Protein AF-A0AAW2SHS5-F1 (afdb_monomer_lite)

InterPro domains:
  IPR000754 Small ribosomal subunit protein uS9 [PF00380] (29-109)
  IPR014721 Small ribosomal subunit protein uS5 domain 2-type fold, subgroup [G3DSA:3.30.230.10] (14-109)
  IPR020568 Ribosomal protein uS5 domain 2-type superfamily [SSF54211] (25-109)

pLDDT: mean 72.09, std 17.13, range [31.44, 92.94]

Secondary structure (DSSP, 8-state):
---------------SSSS-HHHHHHHHHHHHHHHHHT-TTT------GGGHHHHHHHHHHHHHHH-GGGHHHHHHTTTTS-----HHHHHPPPTT-SSSS-PPP----

Sequence (109 aa):
MRWKKVDARQNLPCPTDYLQATLYAGCSIVKTPLVTIGYESSYDVFLLSWQSRAISNGLGPALLKVSDSHRSPLKQESLPTRDARVDWVVKTKKAGLRKARKHLQHSKR

Foldseek 3Di:
DDDPCPPPPPDDQQCPDDDDPLSVVLVVLQCVVCVLVVNNPPDGDDDDSVCSNVNQLVVLVVVCVVDVVCVVSSVVVVSPDPPPPPVCVQFDADPQAPTSPHHDDDDPD

Organism: Sesamum radiatum (NCBI:txid300843)

Radius of gyration: 21.16 Å; chains: 1; bounding box: 50×60×52 Å

Structure (mmCIF, N/CA/C/O backbone):
data_AF-A0AAW2SHS5-F1
#
_entry.id   AF-A0AAW2SHS5-F1
#
loop_
_atom_site.group_PDB
_atom_site.id
_atom_site.type_symbol
_atom_site.label_atom_id
_atom_site.label_alt_id
_atom_site.label_comp_id
_atom_site.label_asym_id
_atom_site.label_entity_id
_atom_site.label_seq_id
_atom_site.pdbx_PDB_ins_code
_atom_site.Cartn_x
_atom_site.Cartn_y
_atom_site.Cartn_z
_atom_site.occupancy
_atom_site.B_iso_or_equiv
_atom_site.auth_seq_id
_atom_site.auth_comp_id
_atom_site.auth_asym_id
_atom_site.auth_atom_id
_atom_site.pdbx_PDB_model_num
ATOM 1 N N . MET A 1 1 ? 6.039 -46.682 19.450 1.00 47.09 1 MET A N 1
ATOM 2 C CA . MET A 1 1 ? 6.887 -45.478 19.599 1.00 47.09 1 MET A CA 1
ATOM 3 C C . MET A 1 1 ? 7.559 -45.155 18.272 1.00 47.09 1 MET A C 1
ATOM 5 O O . MET A 1 1 ? 8.615 -45.702 17.985 1.00 47.09 1 MET A O 1
ATOM 9 N N . ARG A 1 2 ? 6.947 -44.321 17.423 1.00 36.44 2 ARG A N 1
ATOM 10 C CA . ARG A 1 2 ? 7.641 -43.757 16.258 1.00 36.44 2 ARG A CA 1
ATOM 11 C C . ARG A 1 2 ? 6.883 -42.509 15.757 1.00 36.44 2 ARG A C 1
ATOM 13 O O . ARG A 1 2 ? 5.830 -42.637 15.158 1.00 36.44 2 ARG A O 1
ATOM 20 N N . TRP A 1 3 ? 7.471 -41.339 16.042 1.00 31.44 3 TRP A N 1
ATOM 21 C CA . TRP A 1 3 ? 7.338 -40.050 15.340 1.00 31.44 3 TRP A CA 1
ATOM 22 C C . TRP A 1 3 ? 6.032 -39.266 15.538 1.00 31.44 3 TRP A C 1
ATOM 24 O O . TRP A 1 3 ? 5.173 -39.214 14.665 1.00 31.44 3 TRP A O 1
ATOM 34 N N . LYS A 1 4 ? 5.966 -38.497 16.635 1.00 34.25 4 LYS A N 1
ATOM 35 C CA . LYS A 1 4 ? 5.327 -37.176 16.566 1.00 34.25 4 LYS A CA 1
ATOM 36 C C . LYS A 1 4 ? 6.298 -36.244 15.844 1.00 34.25 4 LYS A C 1
ATOM 38 O O . LYS A 1 4 ? 7.250 -35.753 16.444 1.00 34.25 4 LYS A O 1
ATOM 43 N N . LYS A 1 5 ? 6.077 -36.032 14.549 1.00 38.88 5 LYS A N 1
ATOM 44 C CA . LYS A 1 5 ? 6.669 -34.910 13.822 1.00 38.88 5 LYS A CA 1
ATOM 45 C C . LYS A 1 5 ? 5.921 -33.658 14.282 1.00 38.88 5 LYS A C 1
ATOM 47 O O . LYS A 1 5 ? 4.887 -33.307 13.734 1.00 38.88 5 LYS A O 1
ATOM 52 N N . VAL A 1 6 ? 6.377 -33.069 15.384 1.00 41.47 6 VAL A N 1
ATOM 53 C CA . VAL A 1 6 ? 5.997 -31.700 15.734 1.00 41.47 6 VAL A CA 1
ATOM 54 C C . VAL A 1 6 ? 6.792 -30.836 14.772 1.00 41.47 6 VAL A C 1
ATOM 56 O O . VAL A 1 6 ? 7.998 -30.670 14.936 1.00 41.47 6 VAL A O 1
ATOM 59 N N . ASP A 1 7 ? 6.140 -30.402 13.697 1.00 34.06 7 ASP A N 1
ATOM 60 C CA . ASP A 1 7 ? 6.716 -29.455 12.758 1.00 34.06 7 ASP A CA 1
ATOM 61 C C . ASP A 1 7 ? 7.130 -28.207 13.541 1.00 34.06 7 ASP A C 1
ATOM 63 O O . ASP A 1 7 ? 6.301 -27.410 13.978 1.00 34.06 7 ASP A O 1
ATOM 67 N N . ALA A 1 8 ? 8.438 -28.056 13.735 1.00 41.16 8 ALA A N 1
ATOM 68 C CA . ALA A 1 8 ? 9.080 -26.913 14.364 1.00 41.16 8 ALA A CA 1
ATOM 69 C C . ALA A 1 8 ? 9.036 -25.680 13.443 1.00 41.16 8 ALA A C 1
ATOM 71 O O . ALA A 1 8 ? 10.049 -25.038 13.178 1.00 41.16 8 ALA A O 1
ATOM 72 N N . ARG A 1 9 ? 7.846 -25.322 12.950 1.00 35.66 9 ARG A N 1
ATOM 73 C CA . ARG A 1 9 ? 7.553 -23.972 12.467 1.00 35.66 9 ARG A CA 1
ATOM 74 C C . ARG A 1 9 ? 7.235 -23.133 13.696 1.00 35.66 9 ARG A C 1
ATOM 76 O O . ARG A 1 9 ? 6.080 -22.835 13.973 1.00 35.66 9 ARG A O 1
ATOM 83 N N . GLN A 1 10 ? 8.261 -22.856 14.499 1.00 44.59 10 GLN A N 1
ATOM 84 C CA . GLN A 1 10 ? 8.123 -21.972 15.646 1.00 44.59 10 GLN A CA 1
ATOM 85 C C . GLN A 1 10 ? 7.730 -20.589 15.133 1.00 44.59 10 GLN A C 1
ATOM 87 O O . GLN A 1 10 ? 8.511 -19.886 14.495 1.00 44.59 10 GLN A O 1
ATOM 92 N N . ASN A 1 11 ? 6.460 -20.284 15.381 1.00 46.28 11 ASN A N 1
ATOM 93 C CA . ASN A 1 11 ? 5.847 -18.972 15.389 1.00 46.28 11 ASN A CA 1
ATOM 94 C C . ASN A 1 11 ? 6.801 -17.976 16.046 1.00 46.28 11 ASN A C 1
ATOM 96 O O . ASN A 1 11 ? 6.934 -17.945 17.268 1.00 46.28 11 ASN A O 1
ATOM 100 N N . LEU A 1 12 ? 7.483 -17.188 15.226 1.00 45.44 12 LEU A N 1
ATOM 101 C CA . LEU A 1 12 ? 8.190 -16.014 15.698 1.00 45.44 12 LEU A CA 1
ATOM 102 C C . LEU A 1 12 ? 7.153 -14.882 15.700 1.00 45.44 12 LEU A C 1
ATOM 104 O O . LEU A 1 12 ? 6.731 -14.478 14.609 1.00 45.44 12 LEU A O 1
ATOM 108 N N . PRO A 1 13 ? 6.699 -14.380 16.869 1.00 54.41 13 PRO A N 1
ATOM 109 C CA . PRO A 1 13 ? 6.088 -13.054 16.908 1.00 54.41 13 PRO A CA 1
ATOM 110 C C . PRO A 1 13 ? 7.070 -12.061 16.278 1.00 54.41 13 PRO A C 1
ATOM 112 O O . PRO A 1 13 ? 8.270 -12.347 16.209 1.00 54.41 13 PRO A O 1
ATOM 115 N N . CYS A 1 14 ? 6.567 -10.929 15.769 1.00 42.44 14 CYS A N 1
ATOM 116 C CA . CYS A 1 14 ? 7.409 -9.933 15.106 1.00 42.44 14 CYS A CA 1
ATOM 117 C C . CYS A 1 14 ? 8.709 -9.740 15.910 1.00 42.44 14 CYS A C 1
ATOM 119 O O . CYS A 1 14 ? 8.618 -9.437 17.101 1.00 42.44 14 CYS A O 1
ATOM 121 N N . PRO A 1 15 ? 9.904 -9.964 15.328 1.00 46.47 15 PRO A N 1
ATOM 122 C CA . PRO A 1 15 ? 11.140 -9.736 16.056 1.00 46.47 15 PRO A CA 1
ATOM 123 C C . PRO A 1 15 ? 11.268 -8.227 16.286 1.00 46.47 15 PRO A C 1
ATOM 125 O O . PRO A 1 15 ? 11.748 -7.488 15.430 1.00 46.47 15 PRO A O 1
ATOM 128 N N . THR A 1 16 ? 10.726 -7.739 17.402 1.00 47.91 16 THR A N 1
ATOM 129 C CA . THR A 1 16 ? 11.029 -6.404 17.935 1.00 47.91 16 THR A CA 1
ATOM 130 C C . THR A 1 16 ? 12.472 -6.348 18.420 1.00 47.91 16 THR A C 1
ATOM 132 O O . THR A 1 16 ? 13.076 -5.281 18.408 1.00 47.91 16 THR A O 1
ATOM 135 N N . ASP A 1 17 ? 13.041 -7.512 18.725 1.00 40.62 17 ASP A N 1
ATOM 136 C CA . ASP A 1 17 ? 14.447 -7.701 19.025 1.00 40.62 17 ASP A CA 1
ATOM 137 C C . ASP A 1 17 ? 15.147 -8.327 17.812 1.00 40.62 17 ASP A C 1
ATOM 139 O O . ASP A 1 17 ? 14.548 -9.097 17.067 1.00 40.62 17 ASP A O 1
ATOM 143 N N . TYR A 1 18 ? 16.429 -8.014 17.631 1.00 34.25 18 TYR A N 1
ATOM 144 C CA . TYR A 1 18 ? 17.328 -8.461 16.554 1.00 34.25 18 TYR A CA 1
ATOM 145 C C . TYR A 1 18 ? 17.388 -7.579 15.294 1.00 34.25 18 TYR A C 1
ATOM 147 O O . TYR A 1 18 ? 16.933 -7.918 14.206 1.00 34.25 18 TYR A O 1
ATOM 155 N N . LEU A 1 19 ? 18.117 -6.468 15.444 1.00 38.56 19 LEU A N 1
ATOM 156 C CA . LEU A 1 19 ? 19.205 -6.060 14.538 1.00 38.56 19 LEU A CA 1
ATOM 157 C C . LEU A 1 19 ? 18.922 -6.027 13.021 1.00 38.56 19 LEU A C 1
ATOM 159 O O . LEU A 1 19 ? 19.824 -6.295 12.231 1.00 38.56 19 LEU A O 1
ATOM 163 N N . GLN A 1 20 ? 17.723 -5.646 12.572 1.00 46.97 20 GLN A N 1
ATOM 164 C CA . GLN A 1 20 ? 17.494 -5.305 11.162 1.00 46.97 20 GLN A CA 1
ATOM 165 C C . GLN A 1 20 ? 16.558 -4.102 11.026 1.00 46.97 20 GLN A C 1
ATOM 167 O O . GLN A 1 20 ? 15.334 -4.222 11.060 1.00 46.97 20 GLN A O 1
ATOM 172 N N . ALA A 1 21 ? 17.141 -2.925 10.785 1.00 51.53 21 ALA A N 1
ATOM 173 C CA . ALA A 1 21 ? 16.410 -1.692 10.476 1.00 51.53 21 ALA A CA 1
ATOM 174 C C . ALA A 1 21 ? 15.435 -1.839 9.282 1.00 51.53 21 ALA A C 1
ATOM 176 O O . ALA A 1 21 ? 14.461 -1.099 9.171 1.00 51.53 21 ALA A O 1
ATOM 177 N N . THR A 1 22 ? 15.660 -2.821 8.402 1.00 51.66 22 THR A N 1
ATOM 178 C CA . THR A 1 22 ? 14.785 -3.146 7.265 1.00 51.66 22 THR A CA 1
ATOM 179 C C . THR A 1 22 ? 13.509 -3.899 7.659 1.00 51.66 22 THR A C 1
ATOM 181 O O . THR A 1 22 ? 12.501 -3.761 6.968 1.00 51.66 22 THR A O 1
ATOM 184 N N . LEU A 1 23 ? 13.512 -4.663 8.759 1.00 53.41 23 LEU A N 1
ATOM 185 C CA . LEU A 1 23 ? 12.330 -5.385 9.253 1.00 53.41 23 LEU A CA 1
ATOM 186 C C . LEU A 1 23 ? 11.388 -4.471 10.051 1.00 53.41 23 LEU A C 1
ATOM 188 O O . LEU A 1 23 ? 10.167 -4.601 9.943 1.00 53.41 23 LEU A O 1
ATOM 192 N N . TYR A 1 24 ? 11.938 -3.485 10.765 1.00 57.81 24 TYR A N 1
ATOM 193 C CA . TYR A 1 24 ? 11.164 -2.540 11.579 1.00 57.81 24 TYR A CA 1
ATOM 194 C C . TYR A 1 24 ? 10.177 -1.700 10.744 1.00 57.81 24 TYR A C 1
ATOM 196 O O . TYR A 1 24 ? 9.046 -1.455 11.163 1.00 57.81 24 TYR A O 1
ATOM 204 N N . ALA A 1 25 ? 10.568 -1.330 9.517 1.00 62.69 25 ALA A N 1
ATOM 205 C CA . ALA A 1 25 ? 9.738 -0.536 8.609 1.00 62.69 25 ALA A CA 1
ATOM 206 C C . ALA A 1 25 ? 8.466 -1.265 8.136 1.00 62.69 25 ALA A C 1
ATOM 208 O O . ALA A 1 25 ? 7.450 -0.626 7.895 1.00 62.69 25 ALA A O 1
ATOM 209 N N . GLY A 1 26 ? 8.494 -2.595 7.998 1.00 65.44 26 GLY A N 1
ATOM 210 C CA . GLY A 1 26 ? 7.305 -3.363 7.613 1.00 65.44 26 GLY A CA 1
ATOM 211 C C . GLY A 1 26 ? 6.301 -3.507 8.759 1.00 65.44 26 GLY A C 1
ATOM 212 O O . GLY A 1 26 ? 5.095 -3.466 8.530 1.00 65.44 26 GLY A O 1
ATOM 213 N N . CYS A 1 27 ? 6.798 -3.643 9.991 1.00 69.19 27 CYS A N 1
ATOM 214 C CA . CYS A 1 27 ? 5.969 -3.821 11.182 1.00 69.19 27 CYS A CA 1
ATOM 215 C C . CYS A 1 2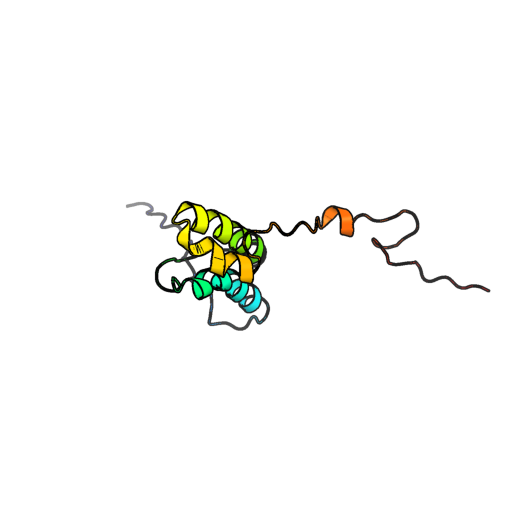7 ? 5.193 -2.541 11.534 1.00 69.19 27 CYS A C 1
ATOM 217 O O . CYS A 1 27 ? 4.003 -2.603 11.836 1.00 69.19 27 CYS A O 1
ATOM 219 N N . SER A 1 28 ? 5.825 -1.367 11.410 1.00 75.31 28 SER A N 1
ATOM 220 C CA . SER A 1 28 ? 5.148 -0.087 11.651 1.00 75.31 28 SER A CA 1
ATOM 221 C C . SER A 1 28 ? 3.995 0.162 10.671 1.00 75.31 28 SER A C 1
ATOM 223 O O . SER A 1 28 ? 2.925 0.579 11.100 1.00 75.31 28 SER A O 1
ATOM 225 N N . ILE A 1 29 ? 4.166 -0.178 9.386 1.00 80.12 29 ILE A N 1
ATOM 226 C CA . ILE A 1 29 ? 3.138 -0.033 8.332 1.00 80.12 29 ILE A CA 1
ATOM 227 C C . ILE A 1 29 ? 1.889 -0.886 8.608 1.00 80.12 29 ILE A C 1
ATOM 229 O O . ILE A 1 29 ? 0.789 -0.533 8.189 1.00 80.12 29 ILE A O 1
ATOM 233 N N . VAL A 1 30 ? 2.046 -2.032 9.269 1.00 82.00 30 VAL A N 1
ATOM 234 C CA . VAL A 1 30 ? 0.925 -2.930 9.593 1.00 82.00 30 VAL A CA 1
ATOM 235 C C . VAL A 1 30 ? 0.171 -2.450 10.828 1.00 82.00 30 VAL A C 1
ATOM 237 O O . VAL A 1 30 ? -1.044 -2.611 10.890 1.00 82.00 30 VAL A O 1
ATOM 240 N N . LYS A 1 31 ? 0.877 -1.848 11.789 1.00 81.56 31 LYS A N 1
ATOM 241 C CA . LYS A 1 31 ? 0.278 -1.341 13.026 1.00 81.56 31 LYS A CA 1
ATOM 242 C C . LYS A 1 31 ? -0.489 -0.035 12.825 1.00 81.56 31 LYS A C 1
ATOM 244 O O . LYS A 1 31 ? -1.460 0.193 13.527 1.00 81.56 31 LYS A O 1
ATOM 249 N N . THR A 1 32 ? -0.148 0.794 11.834 1.00 83.38 32 THR A N 1
ATOM 250 C CA . THR A 1 32 ? -0.849 2.075 11.596 1.00 83.38 32 THR A CA 1
ATOM 251 C C . THR A 1 32 ? -2.390 2.006 11.595 1.00 83.38 32 THR A C 1
ATOM 253 O O . THR A 1 32 ? -2.971 2.826 12.307 1.00 83.38 32 THR A O 1
ATOM 256 N N . PRO A 1 33 ? -3.081 1.070 10.897 1.00 85.25 33 PRO A N 1
ATOM 257 C CA . PRO A 1 33 ? -4.546 0.959 10.948 1.00 85.25 33 PRO A CA 1
ATOM 258 C C . PRO A 1 33 ? -5.093 0.520 12.314 1.00 85.25 33 PRO A C 1
ATOM 260 O O . PRO A 1 33 ? -6.215 0.871 12.671 1.00 85.25 33 PRO A O 1
ATOM 263 N N . LEU A 1 34 ? -4.329 -0.272 13.067 1.00 83.88 34 LEU A N 1
ATOM 264 C CA . LEU A 1 34 ? -4.731 -0.767 14.382 1.00 83.88 34 LEU A CA 1
ATOM 265 C C . LEU A 1 34 ? -4.568 0.332 15.443 1.00 83.88 34 LEU A C 1
ATOM 267 O O . LEU A 1 34 ? -5.460 0.497 16.278 1.00 83.88 34 LEU A O 1
ATOM 271 N N . VAL A 1 35 ? -3.527 1.166 15.324 1.00 85.69 35 VAL A N 1
ATOM 272 C CA . VAL A 1 35 ? -3.285 2.328 16.191 1.00 85.69 35 VAL A CA 1
ATOM 273 C C . VAL A 1 35 ? -4.396 3.359 16.022 1.00 85.69 35 VAL A C 1
ATOM 275 O O . VAL A 1 35 ? -4.856 3.922 17.011 1.00 85.69 35 VAL A O 1
ATOM 278 N N . THR A 1 36 ? -4.870 3.588 14.791 1.00 82.50 36 THR A N 1
ATOM 279 C CA . THR A 1 36 ? -5.921 4.592 14.527 1.00 82.50 36 THR A CA 1
ATOM 280 C C . THR A 1 36 ? -7.241 4.262 15.218 1.00 82.50 36 THR A C 1
ATOM 282 O O . THR A 1 36 ? -8.037 5.160 15.482 1.00 82.50 36 THR A O 1
ATOM 285 N N . ILE A 1 37 ? -7.491 2.978 15.480 1.00 82.69 37 ILE A N 1
ATOM 286 C CA . ILE A 1 37 ? -8.728 2.495 16.101 1.00 82.69 37 ILE A CA 1
ATOM 287 C C . ILE A 1 37 ? -8.503 2.115 17.576 1.00 82.69 37 ILE A C 1
ATOM 289 O O . ILE A 1 37 ? -9.449 2.099 18.358 1.00 82.69 37 ILE A O 1
ATOM 293 N N . GLY A 1 38 ? -7.254 1.866 17.978 1.00 82.94 38 GLY A N 1
ATOM 294 C CA . GLY A 1 38 ? -6.885 1.473 19.338 1.00 82.94 38 GLY A CA 1
ATOM 295 C C . GLY A 1 38 ? -6.961 -0.035 19.601 1.00 82.94 38 GLY A C 1
ATOM 296 O O . GLY A 1 38 ? -7.068 -0.441 20.754 1.00 82.94 38 GLY A O 1
ATOM 297 N N . TYR A 1 39 ? -6.890 -0.876 18.562 1.00 81.19 39 TYR A N 1
ATOM 298 C CA . TYR A 1 39 ? -6.992 -2.344 18.667 1.00 81.19 39 TYR A CA 1
ATOM 299 C C . TYR A 1 39 ? -5.636 -3.076 18.642 1.00 81.19 39 TYR A C 1
ATOM 301 O O . TYR A 1 39 ? -5.553 -4.224 18.210 1.00 81.19 39 TYR A O 1
ATOM 309 N N . GLU A 1 40 ? -4.569 -2.440 19.129 1.00 76.00 40 GLU A N 1
ATOM 310 C CA . GLU A 1 40 ? -3.203 -2.995 19.113 1.00 76.00 40 GLU A CA 1
ATOM 311 C C . GLU A 1 40 ? -3.062 -4.333 19.854 1.00 76.00 40 GLU A C 1
ATOM 313 O O . GLU A 1 40 ? -2.283 -5.187 19.445 1.00 76.00 40 GLU A O 1
ATOM 318 N N . SER A 1 41 ? -3.807 -4.527 20.945 1.00 77.56 41 SER A N 1
ATOM 319 C CA . SER A 1 41 ? -3.716 -5.723 21.794 1.00 77.56 41 SER A CA 1
ATOM 320 C C . SER A 1 41 ? -4.694 -6.834 21.415 1.00 77.56 41 SER A C 1
ATOM 322 O O . SER A 1 41 ? -4.652 -7.911 22.001 1.00 77.56 41 SER A O 1
ATOM 324 N N . SER A 1 42 ? -5.612 -6.571 20.481 1.00 79.94 42 SER A N 1
ATOM 325 C CA . SER A 1 42 ? -6.712 -7.490 20.160 1.00 79.94 42 SER A CA 1
ATOM 326 C C . SER A 1 42 ? -6.400 -8.429 18.994 1.00 79.94 42 SER A C 1
ATOM 328 O O . SER A 1 42 ? -7.043 -9.469 18.875 1.00 79.94 42 SER A O 1
ATOM 330 N N . TYR A 1 43 ? -5.438 -8.079 18.133 1.00 76.94 43 TYR A N 1
ATOM 331 C CA . TYR A 1 43 ? -5.158 -8.815 16.899 1.00 76.94 43 TYR A CA 1
ATOM 332 C C . TYR A 1 43 ? -3.664 -9.091 16.716 1.00 76.94 43 TYR A C 1
ATOM 334 O O . TYR A 1 43 ? -2.863 -8.165 16.616 1.00 76.94 43 TYR A O 1
ATOM 342 N N . ASP A 1 44 ? -3.315 -10.370 16.563 1.00 76.88 44 ASP A N 1
ATOM 343 C CA . ASP A 1 44 ? -1.985 -10.799 16.130 1.00 76.88 44 ASP A CA 1
ATOM 344 C C . ASP A 1 44 ? -1.927 -10.918 14.603 1.00 76.88 44 ASP A C 1
ATOM 346 O O . ASP A 1 44 ? -2.738 -11.609 13.980 1.00 76.88 44 ASP A O 1
ATOM 350 N N . VAL A 1 45 ? -0.941 -10.262 13.985 1.00 71.25 45 VAL A N 1
ATOM 351 C CA . VAL A 1 45 ? -0.758 -10.269 12.528 1.00 71.25 45 VAL A CA 1
ATOM 352 C C . VAL A 1 45 ? 0.580 -10.913 12.162 1.00 71.25 45 VAL A C 1
ATOM 354 O O . VAL A 1 45 ? 1.648 -10.374 12.450 1.00 71.25 45 VAL A O 1
ATOM 357 N N . PHE A 1 46 ? 0.525 -12.054 11.472 1.00 73.00 46 PHE A N 1
ATOM 358 C CA . PHE A 1 46 ? 1.703 -12.782 10.990 1.00 73.00 46 PHE A CA 1
ATOM 359 C C . PHE A 1 46 ? 1.963 -12.479 9.518 1.00 73.00 46 PHE A C 1
ATOM 361 O O . PHE A 1 46 ? 1.086 -12.683 8.677 1.00 73.00 46 PHE A O 1
ATOM 368 N N . LEU A 1 47 ? 3.163 -11.995 9.186 1.00 68.56 47 LEU A N 1
ATOM 369 C CA . LEU A 1 47 ? 3.472 -11.596 7.814 1.00 68.56 47 LEU A CA 1
ATOM 370 C C . LEU A 1 47 ? 4.961 -11.517 7.495 1.00 68.56 47 LEU A C 1
ATOM 372 O O . LEU A 1 47 ? 5.807 -11.288 8.355 1.00 68.56 47 LEU A O 1
ATOM 376 N N . LEU A 1 48 ? 5.259 -11.692 6.206 1.00 73.44 48 LEU A N 1
ATOM 377 C CA . LEU A 1 48 ? 6.583 -11.456 5.638 1.00 73.44 48 LEU A CA 1
ATOM 378 C C . LEU A 1 48 ? 6.767 -9.960 5.350 1.00 73.44 48 LEU A C 1
ATOM 380 O O . LEU A 1 48 ? 5.815 -9.263 4.996 1.00 73.44 48 LEU A O 1
ATOM 384 N N . SER A 1 49 ? 8.003 -9.462 5.426 1.00 69.25 49 SER A N 1
ATOM 385 C CA . SER A 1 49 ? 8.319 -8.029 5.277 1.00 69.25 49 SER A CA 1
ATOM 386 C C . SER A 1 49 ? 7.747 -7.391 4.002 1.00 69.25 49 SER A C 1
ATOM 388 O O . SER A 1 49 ? 7.240 -6.270 4.044 1.00 69.25 49 SER A O 1
ATOM 390 N N . TRP A 1 50 ? 7.745 -8.120 2.883 1.00 75.19 50 TRP A N 1
ATOM 391 C CA . TRP A 1 50 ? 7.214 -7.653 1.596 1.00 75.19 50 TRP A CA 1
ATOM 392 C C . TRP A 1 50 ? 5.678 -7.645 1.513 1.00 75.19 50 TRP A C 1
ATOM 394 O O . TRP A 1 50 ? 5.118 -6.974 0.648 1.00 75.19 50 TRP A O 1
ATOM 404 N N . GLN A 1 51 ? 4.990 -8.363 2.405 1.00 80.38 51 GLN A N 1
ATOM 405 C CA . GLN A 1 51 ? 3.526 -8.446 2.447 1.00 80.38 51 GLN A CA 1
ATOM 406 C C . GLN A 1 51 ? 2.896 -7.348 3.309 1.00 80.38 51 GLN A C 1
ATOM 408 O O . GLN A 1 51 ? 1.708 -7.068 3.158 1.00 80.38 51 GLN A O 1
ATOM 413 N N . SER A 1 52 ? 3.688 -6.698 4.168 1.00 82.56 52 SER A N 1
ATOM 414 C CA . SER A 1 52 ? 3.263 -5.641 5.102 1.00 82.56 52 SER A CA 1
ATOM 415 C C . SER A 1 52 ? 2.286 -4.633 4.486 1.00 82.56 52 SER A C 1
ATOM 417 O O . SER A 1 52 ? 1.193 -4.406 4.997 1.00 82.56 52 SER A O 1
ATOM 419 N N . ARG A 1 53 ? 2.643 -4.080 3.327 1.00 82.75 53 ARG A N 1
ATOM 420 C CA . ARG A 1 53 ? 1.873 -3.043 2.630 1.00 82.75 53 ARG A CA 1
ATOM 421 C C . ARG A 1 53 ? 0.583 -3.560 1.993 1.00 82.75 53 ARG A C 1
ATOM 423 O O . ARG A 1 53 ? -0.412 -2.844 1.959 1.00 82.75 53 ARG A O 1
ATOM 430 N N . ALA A 1 54 ? 0.579 -4.804 1.516 1.00 84.06 54 ALA A N 1
ATOM 431 C CA . ALA A 1 54 ? -0.634 -5.437 1.006 1.00 84.06 54 ALA A CA 1
ATOM 432 C C . ALA A 1 54 ? -1.626 -5.723 2.142 1.00 84.06 54 ALA A C 1
ATOM 434 O O . ALA A 1 54 ? -2.827 -5.533 1.970 1.00 84.06 54 ALA A O 1
ATOM 435 N N . ILE A 1 55 ? -1.116 -6.131 3.305 1.00 85.31 55 ILE A N 1
ATOM 436 C CA . ILE A 1 55 ? -1.932 -6.460 4.474 1.00 85.31 55 ILE A CA 1
ATOM 437 C C . ILE A 1 55 ? -2.478 -5.194 5.134 1.00 85.31 55 ILE A C 1
ATOM 439 O O . ILE A 1 55 ? -3.669 -5.145 5.410 1.00 85.31 55 ILE A O 1
ATOM 443 N N . SER A 1 56 ? -1.671 -4.138 5.272 1.00 85.25 56 SER A N 1
ATOM 444 C CA . SER A 1 56 ? -2.134 -2.822 5.744 1.00 85.25 56 SER A CA 1
ATOM 445 C C . SER A 1 56 ? -3.295 -2.285 4.889 1.00 85.25 56 SER A C 1
ATOM 447 O O . SER A 1 56 ? -4.362 -1.963 5.412 1.00 85.25 56 SER A O 1
ATOM 449 N N . ASN A 1 57 ? -3.161 -2.338 3.557 1.00 86.62 57 ASN A N 1
ATOM 450 C CA . ASN A 1 57 ? -4.244 -1.971 2.636 1.00 86.62 57 ASN A CA 1
ATOM 451 C C . ASN A 1 57 ? -5.456 -2.919 2.711 1.00 86.62 57 ASN A C 1
ATOM 453 O O . ASN A 1 57 ? -6.568 -2.512 2.394 1.00 86.62 57 ASN A O 1
ATOM 457 N N . GLY A 1 58 ? -5.258 -4.188 3.076 1.00 86.62 58 GLY A N 1
ATOM 458 C CA . GLY A 1 58 ? -6.335 -5.162 3.266 1.00 86.62 58 GLY A CA 1
ATOM 459 C C . GLY A 1 58 ? -7.106 -4.963 4.574 1.00 86.62 58 GLY A C 1
ATOM 460 O O . GLY A 1 58 ? -8.313 -5.206 4.611 1.00 86.62 58 GLY A O 1
ATOM 461 N N . LEU A 1 59 ? -6.435 -4.474 5.622 1.00 85.88 59 LEU A N 1
ATOM 462 C CA . LEU A 1 59 ? -7.033 -4.205 6.928 1.00 85.88 59 LEU A CA 1
ATOM 463 C C . 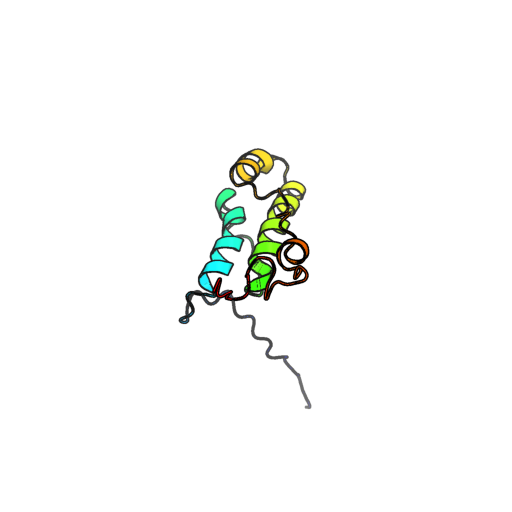LEU A 1 59 ? -8.053 -3.066 6.863 1.00 85.88 59 LEU A C 1
ATOM 465 O O . LEU A 1 59 ? -9.118 -3.200 7.452 1.00 85.88 59 LEU A O 1
ATOM 469 N N . GLY A 1 60 ? -7.806 -1.997 6.098 1.00 85.56 60 GLY A N 1
ATOM 470 C CA . GLY A 1 60 ? -8.757 -0.881 5.968 1.00 85.56 60 GLY A CA 1
ATOM 471 C C . GLY A 1 60 ? -10.174 -1.323 5.544 1.00 85.56 60 GLY A C 1
ATOM 472 O O . GLY A 1 60 ? -11.131 -1.106 6.290 1.00 85.56 60 GLY A O 1
ATOM 473 N N . PRO A 1 61 ? -10.340 -1.990 4.384 1.00 83.19 61 PRO A N 1
ATOM 474 C CA . PRO A 1 61 ? -11.621 -2.546 3.953 1.00 83.19 61 PRO A CA 1
ATOM 475 C C . PRO A 1 61 ? -1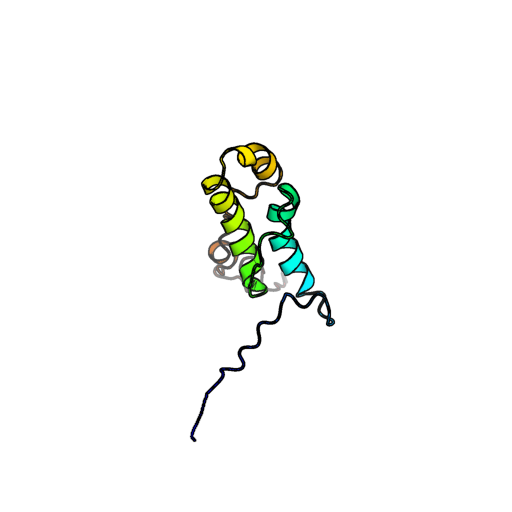2.158 -3.657 4.863 1.00 83.19 61 PRO A C 1
ATOM 477 O O . PRO A 1 61 ? -13.372 -3.817 4.955 1.00 83.19 61 PRO A O 1
ATOM 480 N N . ALA A 1 62 ? -11.294 -4.442 5.515 1.00 86.94 62 ALA A N 1
ATOM 481 C CA . ALA A 1 62 ? -11.730 -5.476 6.454 1.00 86.94 62 ALA A CA 1
ATOM 482 C C . ALA A 1 62 ? -12.357 -4.870 7.720 1.00 86.94 62 ALA A C 1
ATOM 484 O O . ALA A 1 62 ? -13.412 -5.323 8.148 1.00 86.94 62 ALA A O 1
ATOM 485 N N . LEU A 1 63 ? -11.764 -3.806 8.263 1.00 84.19 63 LEU A N 1
ATOM 486 C CA . LEU A 1 63 ? -12.261 -3.087 9.439 1.00 84.19 63 LEU A CA 1
ATOM 487 C C . LEU A 1 63 ? -13.609 -2.410 9.167 1.00 84.19 63 LEU A C 1
ATOM 489 O O . LEU A 1 63 ? -14.488 -2.437 10.022 1.00 84.19 63 LEU A O 1
ATOM 493 N N . LEU A 1 64 ? -13.819 -1.894 7.952 1.00 85.31 64 LEU A N 1
ATOM 494 C CA . LEU A 1 64 ? -15.126 -1.373 7.533 1.00 85.31 64 LEU A CA 1
ATOM 495 C C . LEU A 1 64 ? -16.221 -2.450 7.510 1.00 85.31 64 LEU A C 1
ATOM 497 O O . LEU A 1 64 ? -17.372 -2.142 7.783 1.00 85.31 64 LEU A O 1
ATOM 501 N N . LYS A 1 65 ? -15.882 -3.712 7.214 1.00 86.88 65 LYS A N 1
ATOM 502 C CA . LYS A 1 65 ? -16.857 -4.818 7.262 1.00 86.88 65 LYS A CA 1
ATOM 503 C C . LYS A 1 65 ? -17.245 -5.208 8.686 1.00 86.88 65 LYS A C 1
ATOM 505 O O . LYS A 1 65 ? -18.316 -5.772 8.871 1.00 86.88 65 LYS A O 1
ATOM 510 N N . VAL A 1 66 ? -16.367 -4.966 9.659 1.00 86.00 66 VAL A N 1
ATOM 511 C CA . VAL A 1 66 ? -16.646 -5.234 11.076 1.00 86.00 66 VAL A CA 1
ATOM 512 C C . VAL A 1 66 ? -17.555 -4.145 11.643 1.00 86.00 66 VAL A C 1
ATOM 514 O O . VAL A 1 66 ? -18.509 -4.454 12.353 1.00 86.00 66 VAL A O 1
ATOM 517 N N . SER A 1 67 ? -17.293 -2.883 11.298 1.00 82.94 67 SER A N 1
ATOM 518 C CA . SER A 1 67 ? -18.057 -1.739 11.800 1.00 82.94 67 SER A CA 1
ATOM 519 C C . SER A 1 67 ? -17.898 -0.505 10.907 1.00 82.94 67 SER A C 1
ATOM 521 O O . SER A 1 67 ? -16.801 0.020 10.703 1.00 82.94 67 SER A O 1
ATOM 523 N N . ASP A 1 68 ? -19.028 0.044 10.452 1.00 82.69 68 ASP A N 1
ATOM 524 C CA . ASP A 1 68 ? -19.067 1.253 9.613 1.00 82.69 68 ASP A CA 1
ATOM 525 C C . ASP A 1 68 ? -18.609 2.529 10.349 1.00 82.69 68 ASP A C 1
ATOM 527 O O . ASP A 1 68 ? -18.247 3.532 9.724 1.00 82.69 68 ASP A O 1
ATOM 531 N N . SER A 1 69 ? -18.567 2.498 11.684 1.00 83.81 69 SER A N 1
ATOM 532 C CA . SER A 1 69 ? -18.166 3.620 12.544 1.00 83.81 69 SER A CA 1
ATOM 533 C C . SER A 1 69 ? -16.714 4.074 12.335 1.00 83.81 69 SER A C 1
ATOM 535 O O . SER A 1 69 ? -16.376 5.214 12.647 1.00 83.81 69 SER A O 1
ATOM 537 N N . HIS A 1 70 ? -15.849 3.226 11.768 1.00 81.38 70 HIS A N 1
ATOM 538 C CA . HIS A 1 70 ? -14.425 3.533 11.568 1.00 81.38 70 HIS A CA 1
ATOM 539 C C . HIS A 1 70 ? -14.122 4.263 10.252 1.00 81.38 70 HIS A C 1
ATOM 541 O O . HIS A 1 70 ? -12.964 4.543 9.941 1.00 81.38 70 HIS A O 1
ATOM 547 N N . ARG A 1 71 ? -15.143 4.620 9.464 1.00 82.56 71 ARG A N 1
ATOM 548 C CA . ARG A 1 71 ? -14.944 5.254 8.153 1.00 82.56 71 ARG A CA 1
ATOM 549 C C . ARG A 1 71 ? -14.266 6.622 8.229 1.00 82.56 71 ARG A C 1
ATOM 551 O O . ARG A 1 71 ? -13.452 6.935 7.362 1.00 82.56 71 ARG A O 1
ATOM 558 N N . SER A 1 72 ? -14.580 7.421 9.246 1.00 84.88 72 SER A N 1
ATOM 559 C CA . SER A 1 72 ? -13.992 8.752 9.444 1.00 84.88 72 SER A CA 1
ATOM 560 C C . SER A 1 72 ? -12.482 8.708 9.733 1.00 84.88 72 SER A C 1
ATOM 562 O O . SER A 1 72 ? -11.745 9.321 8.957 1.00 84.88 72 SER A O 1
ATOM 564 N N . PRO A 1 73 ? -11.987 7.965 10.750 1.00 85.38 73 PRO A N 1
ATOM 565 C CA . PRO A 1 73 ? -10.548 7.897 11.032 1.00 85.38 73 PRO A CA 1
ATOM 566 C C . PRO A 1 73 ? -9.754 7.229 9.899 1.00 85.38 73 PRO A C 1
ATOM 568 O O . PRO A 1 73 ? -8.705 7.725 9.498 1.00 85.38 73 PRO A O 1
ATOM 571 N N . LEU A 1 74 ? -10.282 6.164 9.285 1.00 83.94 74 LEU A N 1
ATOM 572 C CA . LEU A 1 74 ? -9.585 5.469 8.193 1.00 83.94 74 LEU A CA 1
ATOM 573 C C . LEU A 1 74 ? -9.435 6.335 6.934 1.00 83.94 74 LEU A C 1
ATOM 575 O O . LEU A 1 74 ? -8.454 6.207 6.200 1.00 83.94 74 LEU A O 1
ATOM 579 N N . LYS A 1 75 ? -10.398 7.224 6.661 1.00 84.25 75 LYS A N 1
ATOM 580 C CA . LYS A 1 75 ? -10.338 8.128 5.506 1.00 84.25 75 LYS A CA 1
ATOM 581 C C . LYS A 1 75 ? -9.276 9.216 5.678 1.00 84.25 75 LYS A C 1
ATOM 583 O O . LYS A 1 75 ? -8.686 9.612 4.676 1.00 84.25 75 LYS A O 1
ATOM 588 N N . GLN A 1 76 ? -9.020 9.667 6.908 1.00 82.56 76 GLN A N 1
ATOM 589 C CA . GLN A 1 76 ? -7.956 10.635 7.204 1.00 82.56 76 GLN A CA 1
ATOM 590 C C . GLN A 1 76 ? -6.572 10.046 6.905 1.00 82.56 76 GLN A C 1
ATOM 592 O O . GLN A 1 76 ? -5.753 10.703 6.273 1.00 82.56 76 GLN A O 1
ATOM 597 N N . GLU A 1 77 ? -6.365 8.775 7.248 1.00 79.31 77 GLU A N 1
ATOM 598 C CA . GLU A 1 77 ? -5.112 8.045 7.005 1.00 79.31 77 GLU A CA 1
ATOM 599 C C . GLU A 1 77 ? -4.996 7.452 5.585 1.00 79.31 77 GLU A C 1
ATOM 601 O O . GLU A 1 77 ? -4.005 6.811 5.241 1.00 79.31 77 GLU A O 1
ATOM 606 N N . SER A 1 78 ? -5.995 7.649 4.715 1.00 77.31 78 SER A N 1
ATOM 607 C CA . SER A 1 78 ? -6.050 7.140 3.327 1.00 77.31 78 SER A CA 1
ATOM 608 C C . SER A 1 78 ? -5.966 5.609 3.141 1.00 77.31 78 SER A C 1
ATOM 610 O O . SER A 1 78 ? -5.893 5.126 2.009 1.00 77.31 78 SER A O 1
ATOM 612 N N . LEU A 1 79 ? -6.092 4.836 4.223 1.00 79.00 79 LEU A N 1
ATOM 613 C CA . LEU A 1 79 ? -5.989 3.368 4.275 1.00 79.00 79 LEU A CA 1
ATOM 614 C C . LEU A 1 79 ? -6.985 2.579 3.389 1.00 79.00 79 LEU A C 1
ATOM 616 O O . LEU A 1 79 ? -6.626 1.495 2.928 1.00 79.00 79 LEU A O 1
ATOM 620 N N . PRO A 1 80 ? -8.219 3.057 3.106 1.00 74.44 80 PRO A N 1
ATOM 621 C CA . PRO A 1 80 ? -9.162 2.330 2.249 1.00 74.44 80 PRO A CA 1
ATOM 622 C C . PRO A 1 80 ? -8.792 2.351 0.760 1.00 74.44 80 PRO A C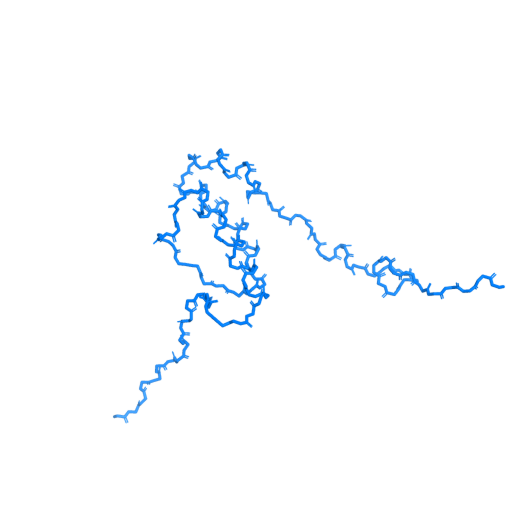 1
ATOM 624 O O . PRO A 1 80 ? -9.381 1.617 -0.034 1.00 74.44 80 PRO A O 1
ATOM 627 N N . THR A 1 81 ? -7.867 3.225 0.354 1.00 81.00 81 THR A N 1
ATOM 628 C CA . THR A 1 81 ? -7.504 3.404 -1.053 1.00 81.00 81 THR A CA 1
ATOM 629 C C . THR A 1 81 ? -6.439 2.390 -1.446 1.00 81.00 81 THR A C 1
ATOM 631 O O . THR A 1 81 ? -5.367 2.328 -0.849 1.00 81.00 81 THR A O 1
ATOM 634 N N . ARG A 1 82 ? -6.691 1.612 -2.502 1.00 79.62 82 ARG A N 1
ATOM 635 C CA . ARG A 1 82 ? -5.676 0.707 -3.049 1.00 79.62 82 ARG A CA 1
ATOM 636 C C . ARG A 1 82 ? -4.513 1.520 -3.622 1.00 79.62 82 ARG A C 1
ATOM 638 O O . ARG A 1 82 ? -4.735 2.390 -4.462 1.00 79.62 82 ARG A O 1
ATOM 645 N N . ASP A 1 83 ? -3.280 1.187 -3.233 1.00 80.75 83 ASP A N 1
ATOM 646 C CA . ASP A 1 83 ? -2.086 1.740 -3.884 1.00 80.75 83 ASP A CA 1
ATOM 647 C C . ASP A 1 83 ? -2.077 1.308 -5.360 1.00 80.75 83 ASP A C 1
ATOM 649 O O . ASP A 1 83 ? -1.834 0.147 -5.698 1.00 80.75 83 ASP A O 1
ATOM 653 N N . ALA A 1 84 ? -2.425 2.245 -6.241 1.00 72.94 84 ALA A N 1
ATOM 654 C CA . ALA A 1 84 ? -2.585 2.014 -7.672 1.00 72.94 84 ALA A CA 1
ATOM 655 C C . ALA A 1 84 ? -1.252 2.023 -8.431 1.00 72.94 84 ALA A C 1
ATOM 657 O O . ALA A 1 84 ? -1.244 1.887 -9.656 1.00 72.94 84 ALA A O 1
ATOM 658 N N . ARG A 1 85 ? -0.114 2.197 -7.741 1.00 75.12 85 ARG A N 1
ATOM 659 C CA . ARG A 1 85 ? 1.212 2.134 -8.360 1.00 75.12 85 ARG A CA 1
ATOM 660 C C . ARG A 1 85 ? 1.469 0.713 -8.838 1.00 75.12 85 ARG A C 1
ATOM 662 O O . ARG A 1 85 ? 2.026 -0.125 -8.134 1.00 75.12 85 ARG A O 1
ATOM 669 N N . VAL A 1 86 ? 1.064 0.445 -10.074 1.00 65.75 86 VAL A N 1
ATOM 670 C CA . VAL A 1 86 ? 1.413 -0.787 -10.757 1.00 65.75 86 VAL A CA 1
ATOM 671 C C . VAL A 1 86 ? 2.896 -0.704 -11.065 1.00 65.75 86 VAL A C 1
ATOM 673 O O . VAL A 1 86 ? 3.334 -0.083 -12.035 1.00 65.75 86 VAL A O 1
ATOM 676 N N . ASP A 1 87 ? 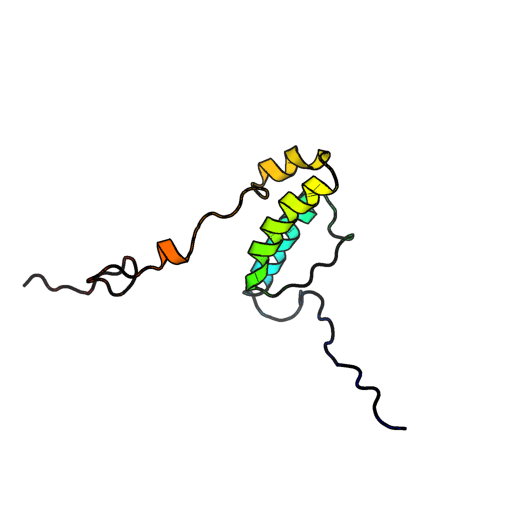3.669 -1.352 -10.206 1.00 59.28 87 ASP A N 1
ATOM 677 C CA . ASP A 1 87 ? 5.105 -1.518 -10.351 1.00 59.28 87 ASP A CA 1
ATOM 678 C C . ASP A 1 87 ? 5.482 -1.962 -11.767 1.00 59.28 87 ASP A C 1
ATOM 680 O O . ASP A 1 87 ? 6.464 -1.483 -12.320 1.00 59.28 87 ASP A O 1
ATOM 684 N N . TRP A 1 88 ? 4.672 -2.818 -12.390 1.00 48.47 88 TRP A N 1
ATOM 685 C CA . TRP A 1 88 ? 4.881 -3.266 -13.763 1.00 48.47 88 TRP A CA 1
ATOM 686 C C . TRP A 1 88 ? 4.862 -2.109 -14.784 1.00 48.47 88 TRP A C 1
ATOM 688 O O . TRP A 1 88 ? 5.785 -2.021 -15.588 1.00 48.47 88 TRP A O 1
ATOM 698 N N . VAL A 1 89 ? 3.934 -1.146 -14.686 1.00 56.56 89 VAL A N 1
ATOM 699 C CA . VAL A 1 89 ? 3.872 0.035 -15.582 1.00 56.56 89 VAL A CA 1
ATOM 700 C C . VAL A 1 89 ? 5.070 0.968 -15.365 1.00 56.56 89 VAL A C 1
ATOM 702 O O . VAL A 1 89 ? 5.604 1.549 -16.308 1.00 56.56 89 VAL A O 1
ATOM 705 N N . VAL A 1 90 ? 5.544 1.094 -14.121 1.00 62.25 90 VAL A N 1
ATOM 706 C CA . VAL A 1 90 ? 6.721 1.918 -13.790 1.00 62.25 90 VAL A CA 1
ATOM 707 C C . VAL A 1 90 ? 8.026 1.245 -14.228 1.00 62.25 90 VAL A C 1
ATOM 709 O O . VAL A 1 90 ? 9.004 1.927 -14.541 1.00 62.25 90 VAL A O 1
ATOM 712 N N . LYS A 1 91 ? 8.058 -0.090 -14.248 1.00 68.38 91 LYS A N 1
ATOM 713 C CA . LYS A 1 91 ? 9.273 -0.889 -14.452 1.00 68.38 91 LYS A CA 1
ATOM 714 C C . LYS A 1 91 ? 9.463 -1.370 -15.890 1.00 68.38 91 LYS A C 1
ATOM 716 O O . LYS A 1 91 ? 10.544 -1.881 -16.189 1.00 68.38 91 LYS A O 1
ATOM 721 N N . THR A 1 92 ? 8.495 -1.183 -16.793 1.00 79.75 92 THR A N 1
ATOM 722 C CA . THR A 1 92 ? 8.684 -1.528 -18.211 1.00 79.75 92 THR A CA 1
ATOM 723 C C . THR A 1 92 ? 9.874 -0.776 -18.800 1.00 79.75 92 THR A C 1
ATOM 725 O O . THR A 1 92 ? 9.997 0.448 -18.685 1.00 79.75 92 THR A O 1
ATOM 728 N N . LYS A 1 93 ? 10.771 -1.519 -19.446 1.00 82.62 93 LYS A N 1
ATOM 729 C CA . LYS A 1 93 ? 11.921 -0.964 -20.155 1.00 82.62 93 LYS A CA 1
ATOM 730 C C . LYS A 1 93 ? 11.443 -0.375 -21.483 1.00 82.62 93 LYS A C 1
ATOM 732 O O . LYS A 1 93 ? 10.893 -1.099 -22.305 1.00 82.62 93 LYS A O 1
ATOM 737 N N . LYS A 1 94 ? 11.674 0.920 -21.709 1.00 86.50 94 LYS A N 1
ATOM 738 C CA . LYS A 1 94 ? 11.452 1.535 -23.027 1.00 86.50 94 LYS A CA 1
ATOM 739 C C . LYS A 1 94 ? 12.593 1.161 -23.975 1.00 86.50 94 LYS A C 1
ATOM 741 O O . LYS A 1 94 ? 13.738 1.017 -23.533 1.00 86.50 94 LYS A O 1
ATOM 746 N N . ALA A 1 95 ? 12.291 1.019 -25.265 1.00 86.56 95 ALA A N 1
ATOM 747 C CA . ALA A 1 95 ? 13.305 0.779 -26.289 1.00 86.56 95 ALA A CA 1
ATOM 748 C C . ALA A 1 95 ? 14.374 1.891 -26.261 1.00 86.56 95 ALA A C 1
ATOM 750 O O . ALA A 1 95 ? 14.060 3.058 -26.034 1.00 86.56 95 ALA A O 1
ATOM 751 N N . GLY A 1 96 ? 15.647 1.520 -26.415 1.00 85.50 96 GLY A N 1
ATOM 752 C CA . GLY A 1 96 ? 16.777 2.459 -26.355 1.00 85.50 96 GLY A CA 1
ATOM 753 C C . GLY A 1 96 ? 17.229 2.890 -24.948 1.00 85.50 96 GLY A C 1
ATOM 754 O O . GLY A 1 96 ? 18.253 3.558 -24.827 1.00 85.50 96 GLY A O 1
ATOM 755 N N . LEU A 1 97 ? 16.540 2.492 -23.868 1.00 86.94 97 LEU A N 1
ATOM 756 C CA . LEU A 1 97 ? 16.940 2.806 -22.486 1.00 86.94 97 LEU A CA 1
ATOM 757 C C . LEU A 1 97 ? 17.491 1.579 -21.742 1.00 86.94 97 LEU A C 1
ATOM 759 O O . LEU A 1 97 ? 17.075 0.445 -21.981 1.00 86.94 97 LEU A O 1
ATOM 763 N N . ARG A 1 98 ? 18.405 1.788 -20.778 1.00 85.06 98 ARG A N 1
ATOM 764 C CA . ARG A 1 98 ? 18.930 0.702 -19.917 1.00 85.06 98 ARG A CA 1
ATOM 765 C C . ARG A 1 98 ? 17.907 0.228 -18.882 1.00 85.06 98 ARG A C 1
ATOM 767 O O . ARG A 1 98 ? 17.888 -0.947 -18.533 1.00 85.06 98 ARG A O 1
ATOM 774 N N . LYS A 1 99 ? 17.073 1.141 -18.382 1.00 86.56 99 LYS A N 1
ATOM 775 C CA . LYS A 1 99 ? 15.941 0.900 -17.464 1.00 86.56 99 LYS A CA 1
ATOM 776 C C . LYS A 1 99 ? 14.781 1.813 -17.874 1.00 86.56 99 LYS A C 1
ATOM 778 O O . LYS A 1 99 ? 14.958 2.615 -18.781 1.00 86.56 99 LYS A O 1
ATOM 783 N N . ALA A 1 100 ? 13.646 1.769 -17.176 1.00 83.31 100 ALA A N 1
ATOM 784 C CA . ALA A 1 100 ? 12.438 2.537 -17.513 1.00 83.31 100 ALA A CA 1
ATOM 785 C C . ALA A 1 100 ? 12.666 4.015 -17.913 1.00 83.31 100 ALA A C 1
ATOM 787 O O . ALA A 1 100 ? 11.997 4.511 -18.816 1.00 83.31 100 ALA A O 1
ATOM 788 N N . ARG A 1 101 ? 13.617 4.716 -17.273 1.00 83.94 101 ARG A N 1
ATOM 789 C CA . ARG A 1 101 ? 13.975 6.118 -17.589 1.00 83.94 101 ARG A CA 1
ATOM 790 C C . ARG A 1 101 ? 15.483 6.389 -17.654 1.00 83.94 101 ARG A C 1
ATOM 792 O O . ARG A 1 101 ? 15.903 7.534 -17.762 1.00 83.94 101 ARG A O 1
ATOM 799 N N . LYS A 1 102 ? 16.320 5.350 -17.540 1.00 89.44 102 LYS A N 1
ATOM 800 C CA . LYS A 1 102 ? 17.780 5.525 -17.483 1.00 89.44 102 LYS A CA 1
ATOM 801 C C . LYS A 1 102 ? 18.358 5.503 -18.894 1.00 89.44 102 LYS A C 1
ATOM 803 O O . LYS A 1 102 ? 18.452 4.428 -19.494 1.00 89.44 102 LYS A O 1
ATOM 808 N N . HIS A 1 103 ? 18.759 6.673 -19.382 1.00 87.06 103 HIS A N 1
ATOM 809 C CA . HIS A 1 103 ? 19.480 6.809 -20.644 1.00 87.06 103 HIS A CA 1
ATOM 810 C C . HIS A 1 103 ? 20.873 6.171 -20.570 1.00 87.06 103 HIS A C 1
ATOM 812 O O . HIS A 1 103 ? 21.471 6.025 -19.498 1.00 87.06 103 HIS A O 1
ATOM 818 N N . LEU A 1 104 ? 21.359 5.746 -21.733 1.00 88.38 104 LEU A N 1
ATOM 819 C CA . LEU A 1 104 ? 22.763 5.412 -21.938 1.00 88.38 104 LEU A CA 1
ATOM 820 C C . LEU A 1 104 ? 23.598 6.693 -21.829 1.00 88.38 104 LEU A C 1
ATOM 822 O O . LEU A 1 104 ? 23.124 7.776 -22.169 1.00 88.38 104 LEU A O 1
ATOM 826 N N . GLN A 1 105 ? 24.837 6.568 -21.361 1.00 92.94 105 GLN A N 1
ATOM 827 C CA . GLN A 1 105 ? 25.795 7.663 -21.469 1.00 92.94 105 GLN A CA 1
ATOM 828 C C . GLN A 1 105 ? 26.055 7.921 -22.959 1.00 92.94 105 GLN A C 1
ATOM 830 O O . GLN A 1 105 ? 26.412 6.992 -23.680 1.00 92.94 105 GLN A O 1
ATOM 835 N N . HIS A 1 106 ? 25.845 9.155 -23.413 1.00 88.25 106 HIS A N 1
ATOM 836 C CA . HIS A 1 106 ? 26.037 9.565 -24.803 1.00 88.25 106 HIS A CA 1
ATOM 837 C C . HIS A 1 106 ? 27.085 10.680 -24.873 1.00 88.25 106 HIS A C 1
ATOM 839 O O . HIS A 1 106 ? 26.998 11.656 -24.126 1.00 88.25 106 HIS A O 1
ATOM 845 N N . SER A 1 107 ? 28.075 10.535 -25.755 1.00 92.81 107 SER A N 1
ATOM 846 C CA . SER A 1 107 ? 29.044 11.584 -26.078 1.00 92.81 107 SER A CA 1
ATOM 847 C C . SER A 1 107 ? 28.601 12.314 -27.346 1.00 92.81 107 SER A C 1
ATOM 849 O O . SER A 1 107 ? 28.429 11.669 -28.373 1.00 92.81 107 SER A O 1
ATOM 851 N N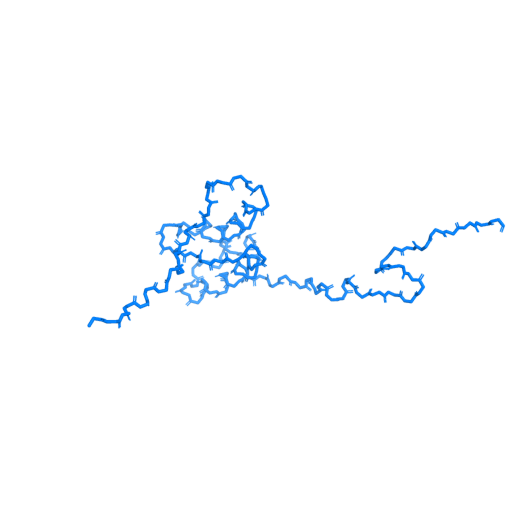 . LYS A 1 108 ? 28.452 13.642 -27.278 1.00 90.56 108 LYS A N 1
ATOM 852 C CA . LYS A 1 108 ? 27.970 14.507 -28.375 1.00 90.56 108 LYS A CA 1
ATOM 853 C C . LYS A 1 108 ? 29.045 14.925 -29.396 1.00 90.56 108 LYS A C 1
ATOM 855 O O . LYS A 1 108 ? 28.798 15.862 -30.145 1.00 90.56 108 LYS A O 1
ATOM 860 N N . ARG A 1 109 ? 30.250 14.355 -29.318 1.00 84.88 109 ARG A N 1
ATOM 861 C CA . ARG A 1 109 ? 31.353 14.766 -30.197 1.00 84.88 109 ARG A CA 1
ATOM 862 C C . ARG A 1 109 ? 30.986 14.571 -31.659 1.00 84.88 109 ARG A C 1
ATOM 864 O O . ARG A 1 109 ? 30.357 13.528 -31.942 1.00 84.88 109 ARG A O 1
#